Protein AF-A0AAV2SX07-F1 (afdb_monomer)

Structure (mmCIF, N/CA/C/O backbone):
data_AF-A0AAV2SX07-F1
#
_entry.id   AF-A0AAV2SX07-F1
#
loop_
_atom_site.group_PDB
_atom_site.id
_atom_site.type_symbol
_atom_site.label_atom_id
_atom_site.label_alt_id
_atom_site.label_comp_id
_atom_site.label_asym_id
_atom_site.label_entity_id
_atom_site.label_seq_id
_atom_site.pdbx_PDB_ins_code
_atom_site.Cartn_x
_atom_site.Cartn_y
_atom_site.Cartn_z
_atom_site.occupancy
_atom_site.B_iso_or_equiv
_atom_site.auth_seq_id
_atom_site.auth_comp_id
_atom_site.auth_asym_id
_atom_site.auth_atom_id
_atom_site.pdbx_PDB_model_num
ATOM 1 N N . MET A 1 1 ? 13.069 12.978 -30.233 1.00 89.62 1 MET A N 1
ATOM 2 C CA . MET A 1 1 ? 14.375 12.330 -30.500 1.00 89.62 1 MET A CA 1
ATOM 3 C C . MET A 1 1 ? 14.235 10.964 -31.181 1.00 89.62 1 MET A C 1
ATOM 5 O O . MET A 1 1 ? 14.836 10.780 -32.228 1.00 89.62 1 MET A O 1
ATOM 9 N N . SER A 1 2 ? 13.428 10.026 -30.665 1.00 94.50 2 SER A N 1
ATOM 10 C CA . SER A 1 2 ? 13.262 8.672 -31.244 1.00 94.50 2 SER A CA 1
ATOM 11 C C . SER A 1 2 ? 12.881 8.652 -32.735 1.00 94.50 2 SER A C 1
ATOM 13 O O . SER A 1 2 ? 13.525 7.969 -33.521 1.00 94.50 2 SER A O 1
ATOM 15 N N . CYS A 1 3 ? 11.896 9.446 -33.164 1.00 94.44 3 CYS A N 1
ATOM 16 C CA . CYS A 1 3 ? 11.521 9.517 -34.584 1.00 94.44 3 CYS A CA 1
ATOM 17 C C . CYS A 1 3 ? 12.623 10.132 -35.457 1.00 94.44 3 CYS A C 1
ATOM 19 O O . CYS A 1 3 ? 12.807 9.711 -36.593 1.00 94.44 3 CYS A O 1
ATOM 21 N N . ALA A 1 4 ? 13.379 11.097 -34.922 1.00 95.50 4 ALA A N 1
ATOM 22 C CA . ALA A 1 4 ? 14.496 11.705 -35.640 1.00 95.50 4 ALA A CA 1
ATOM 23 C C . ALA A 1 4 ? 15.615 10.683 -35.886 1.00 95.50 4 ALA A C 1
ATOM 25 O O . ALA A 1 4 ? 16.149 10.634 -36.984 1.00 95.50 4 ALA A O 1
ATOM 26 N N . MET A 1 5 ? 15.898 9.807 -34.913 1.00 94.25 5 MET A N 1
ATOM 27 C CA . MET A 1 5 ? 16.827 8.682 -35.088 1.00 94.25 5 MET A CA 1
ATOM 28 C C . MET A 1 5 ? 16.402 7.745 -36.224 1.00 94.25 5 MET A C 1
ATOM 30 O O . MET A 1 5 ? 17.249 7.270 -36.971 1.00 94.25 5 MET A O 1
ATOM 34 N N . LEU A 1 6 ? 15.100 7.467 -36.353 1.00 95.25 6 LEU A N 1
ATOM 35 C CA . LEU A 1 6 ? 14.577 6.619 -37.427 1.00 95.25 6 LEU A CA 1
ATOM 36 C C . LEU A 1 6 ? 14.653 7.324 -38.785 1.00 95.25 6 LEU A C 1
ATOM 38 O O . LEU A 1 6 ? 15.128 6.733 -39.748 1.00 95.25 6 LEU A O 1
ATOM 42 N N . ALA A 1 7 ? 14.237 8.590 -38.850 1.00 93.00 7 ALA A N 1
ATOM 43 C CA . ALA A 1 7 ? 14.227 9.379 -40.080 1.00 93.00 7 ALA A CA 1
ATOM 44 C C . ALA A 1 7 ? 15.636 9.730 -40.587 1.00 93.00 7 ALA A C 1
ATOM 46 O O . ALA A 1 7 ? 15.849 9.860 -41.788 1.00 93.00 7 ALA A O 1
ATOM 47 N N . ALA A 1 8 ? 16.607 9.876 -39.683 1.00 94.75 8 ALA A N 1
ATOM 48 C CA . ALA A 1 8 ? 17.987 10.208 -40.021 1.00 94.75 8 ALA A CA 1
ATOM 49 C C . ALA A 1 8 ? 18.861 8.977 -40.322 1.00 94.75 8 ALA A C 1
ATOM 51 O O . ALA A 1 8 ? 20.061 9.140 -40.527 1.00 94.75 8 ALA A O 1
ATOM 52 N N . ARG A 1 9 ? 18.304 7.756 -40.376 1.00 94.12 9 ARG A N 1
ATOM 53 C CA . ARG A 1 9 ? 19.074 6.548 -40.738 1.00 94.12 9 ARG A CA 1
ATOM 54 C C . ARG A 1 9 ? 19.745 6.659 -42.104 1.00 94.12 9 ARG A C 1
ATOM 56 O O . ARG A 1 9 ? 20.878 6.218 -42.257 1.00 94.12 9 ARG A O 1
ATOM 63 N N . ASP A 1 10 ? 19.069 7.299 -43.051 1.00 92.81 10 ASP A N 1
ATOM 64 C CA . ASP A 1 10 ? 19.538 7.440 -44.432 1.00 92.81 10 ASP A CA 1
ATOM 65 C C . ASP A 1 10 ? 20.299 8.760 -44.663 1.00 92.81 10 ASP A C 1
ATOM 67 O O . ASP A 1 10 ? 20.586 9.155 -45.798 1.00 92.81 10 ASP A O 1
ATOM 71 N N . LEU A 1 11 ? 20.620 9.491 -43.588 1.00 94.56 11 LEU A N 1
ATOM 72 C CA . LEU A 1 11 ? 21.364 10.738 -43.690 1.00 94.56 11 LEU A CA 1
ATOM 73 C C . LEU A 1 11 ? 22.840 10.429 -43.991 1.00 94.56 11 LEU A C 1
ATOM 75 O O . LEU A 1 11 ? 23.577 9.921 -43.151 1.00 94.56 11 LEU A O 1
ATOM 79 N N . GLY A 1 12 ? 23.275 10.751 -45.210 1.00 92.00 12 GLY A N 1
ATOM 80 C CA . GLY A 1 12 ? 24.675 10.614 -45.616 1.00 92.00 12 GLY A CA 1
ATOM 81 C C . GLY A 1 12 ? 25.643 11.509 -44.821 1.00 92.00 12 GLY A C 1
ATOM 82 O O . GLY A 1 12 ? 25.221 12.484 -44.188 1.00 92.00 12 GLY A O 1
ATOM 83 N N . PRO A 1 13 ? 26.955 11.215 -44.881 1.00 92.94 13 PRO A N 1
ATOM 84 C CA . PRO A 1 13 ? 27.977 11.945 -44.137 1.00 92.94 13 PRO A CA 1
ATOM 85 C C . PRO A 1 13 ? 27.974 13.442 -44.479 1.00 92.94 13 PRO A C 1
ATOM 87 O O . PRO A 1 13 ? 27.771 13.835 -45.628 1.00 92.94 13 PRO A O 1
ATOM 90 N N . GLY A 1 14 ? 28.193 14.282 -43.466 1.00 94.12 14 GLY A N 1
ATOM 91 C CA . GLY A 1 14 ? 28.229 15.744 -43.604 1.00 94.12 14 GLY A CA 1
ATOM 92 C C . GLY A 1 14 ? 26.862 16.442 -43.608 1.00 94.12 14 GLY A C 1
ATOM 93 O O . GLY A 1 14 ? 26.810 17.669 -43.686 1.00 94.12 14 GLY A O 1
ATOM 94 N N . LYS A 1 15 ? 25.751 15.702 -43.503 1.00 95.25 15 LYS A N 1
ATOM 95 C CA . LYS A 1 15 ? 24.406 16.276 -43.343 1.00 95.25 15 LYS A CA 1
ATOM 96 C C . LYS A 1 15 ? 24.051 16.465 -41.864 1.00 95.25 15 LYS A C 1
ATOM 98 O O . LYS A 1 15 ? 24.491 15.700 -41.011 1.00 95.25 15 LYS A O 1
ATOM 103 N N . HIS A 1 16 ? 23.210 17.458 -41.573 1.00 94.25 16 HIS A N 1
ATOM 104 C CA . HIS A 1 16 ? 22.785 17.801 -40.212 1.00 94.25 16 HIS A CA 1
ATOM 105 C C . HIS A 1 16 ? 21.279 17.580 -40.028 1.00 94.25 16 HIS A C 1
ATOM 107 O O . HIS A 1 16 ? 20.478 18.004 -40.860 1.00 94.25 16 HIS A O 1
ATOM 113 N N . CYS A 1 17 ? 20.897 16.942 -38.921 1.00 95.31 17 CYS A N 1
ATOM 114 C CA . CYS A 1 17 ? 19.511 16.799 -38.480 1.00 95.31 17 CYS A CA 1
ATOM 115 C C . CYS A 1 17 ? 19.292 17.693 -37.253 1.00 95.31 17 CYS A C 1
ATOM 117 O O . CYS A 1 17 ? 20.034 17.591 -36.277 1.00 95.31 17 CYS A O 1
ATOM 119 N N . VAL A 1 18 ? 18.285 18.567 -37.301 1.00 96.12 18 VAL A N 1
ATOM 120 C CA . VAL A 1 18 ? 17.917 19.442 -36.180 1.00 96.12 18 VAL A CA 1
ATOM 121 C C . VAL A 1 18 ? 16.653 18.898 -35.523 1.00 96.12 18 VAL A C 1
ATOM 123 O O . VAL A 1 18 ? 15.683 18.571 -36.206 1.00 96.12 18 VAL A O 1
ATOM 126 N N . VAL A 1 19 ? 16.658 18.809 -34.193 1.00 97.31 19 VAL A N 1
ATOM 127 C CA . VAL A 1 19 ? 15.536 18.303 -33.394 1.00 97.31 19 VAL A CA 1
ATOM 128 C C . VAL A 1 19 ? 15.118 19.369 -32.392 1.00 97.31 19 VAL A C 1
ATOM 130 O O . VAL A 1 19 ? 15.958 19.936 -31.699 1.00 97.31 19 VAL A O 1
ATOM 133 N N . ILE A 1 20 ? 13.814 19.619 -32.296 1.00 97.31 20 ILE A N 1
ATOM 134 C CA . ILE A 1 20 ? 13.244 20.545 -31.314 1.00 97.31 20 ILE A CA 1
ATOM 135 C C . ILE A 1 20 ? 12.923 19.774 -30.030 1.00 97.31 20 ILE A C 1
ATOM 137 O O . ILE A 1 20 ? 12.278 18.724 -30.079 1.00 97.31 20 ILE A O 1
ATOM 141 N N . LEU A 1 21 ? 13.361 20.311 -28.890 1.00 96.88 21 LEU A N 1
ATOM 142 C CA . LEU A 1 21 ? 13.005 19.843 -27.549 1.00 96.88 21 LEU A CA 1
ATOM 143 C C . LEU A 1 21 ? 12.029 20.864 -26.937 1.00 96.88 21 LEU A C 1
ATOM 145 O O . LEU A 1 21 ? 12.468 21.959 -26.588 1.00 96.88 21 LEU A O 1
ATOM 149 N N . PRO A 1 22 ? 10.716 20.564 -26.891 1.00 96.25 22 PRO A N 1
ATOM 150 C CA . PRO A 1 22 ? 9.688 21.580 -26.646 1.00 96.25 22 PRO A CA 1
ATOM 151 C C . PRO A 1 22 ? 9.697 22.181 -25.240 1.00 96.25 22 PRO A C 1
ATOM 153 O O . PRO A 1 22 ? 9.352 23.349 -25.078 1.00 96.25 22 PRO A O 1
ATOM 156 N N . ASP A 1 23 ? 10.048 21.393 -24.224 1.00 97.00 23 ASP A N 1
ATOM 157 C CA . ASP A 1 23 ? 9.991 21.818 -22.831 1.00 97.00 23 ASP A CA 1
ATOM 158 C C . ASP A 1 23 ? 11.088 21.189 -21.955 1.00 97.00 23 ASP A C 1
ATOM 160 O O . ASP A 1 23 ? 11.905 20.378 -22.393 1.00 97.00 23 ASP A O 1
ATOM 164 N N . SER A 1 24 ? 11.136 21.644 -20.701 1.00 95.88 24 SER A N 1
ATOM 165 C CA . SER A 1 24 ? 12.119 21.216 -19.700 1.00 95.88 24 SER A CA 1
ATOM 166 C C . SER A 1 24 ? 11.600 20.075 -18.820 1.00 95.88 24 SER A C 1
ATOM 168 O O . SER A 1 24 ? 10.397 19.859 -18.691 1.00 95.88 24 SER A O 1
ATOM 170 N N . VAL A 1 25 ? 12.510 19.425 -18.090 1.00 96.31 25 VAL A N 1
ATOM 171 C CA . VAL A 1 25 ? 12.197 18.306 -17.181 1.00 96.31 25 VAL A CA 1
ATOM 172 C C . VAL A 1 25 ? 11.266 18.658 -16.010 1.00 96.31 25 VAL A C 1
ATOM 174 O O . VAL A 1 25 ? 10.688 17.758 -15.404 1.00 96.31 25 VAL A O 1
ATOM 177 N N . ARG A 1 26 ? 11.076 19.948 -15.691 1.00 96.12 26 ARG A N 1
ATOM 178 C CA . ARG A 1 26 ? 10.305 20.420 -14.522 1.00 96.12 26 ARG A CA 1
ATOM 179 C C . ARG A 1 26 ? 8.900 19.811 -14.436 1.00 96.12 26 ARG A C 1
ATOM 181 O O . ARG A 1 26 ? 8.457 19.468 -13.345 1.00 96.12 26 ARG A O 1
ATOM 188 N N . ASN A 1 27 ? 8.225 19.641 -15.572 1.00 95.06 27 ASN A N 1
ATOM 189 C CA . ASN A 1 27 ? 6.857 19.111 -15.639 1.00 95.06 27 ASN A CA 1
ATOM 190 C C . ASN A 1 27 ? 6.767 17.596 -15.368 1.00 95.06 27 ASN A C 1
ATOM 192 O O . ASN A 1 27 ? 5.668 17.050 -15.248 1.00 95.06 27 ASN A O 1
ATOM 196 N N . TYR A 1 28 ? 7.910 16.911 -15.288 1.00 96.12 28 TYR A N 1
ATOM 197 C CA . TYR A 1 28 ? 8.002 15.451 -15.292 1.00 96.12 28 TYR A CA 1
ATOM 198 C C . TYR A 1 28 ? 8.801 14.882 -14.119 1.00 96.12 28 TYR A C 1
ATOM 200 O O . TYR A 1 28 ? 9.063 13.680 -14.098 1.00 96.12 28 TYR A O 1
ATOM 208 N N . MET A 1 29 ? 9.135 15.714 -13.127 1.00 90.25 29 MET A N 1
ATOM 209 C CA . MET A 1 29 ? 9.878 15.313 -11.925 1.00 90.25 29 MET A CA 1
ATOM 210 C C . MET A 1 29 ? 9.261 14.104 -11.206 1.00 90.25 29 MET A C 1
ATOM 212 O O . MET A 1 29 ? 9.983 13.281 -10.661 1.00 90.25 29 MET A O 1
ATOM 216 N N . THR A 1 30 ? 7.932 13.978 -11.231 1.00 88.94 30 THR A N 1
ATOM 217 C CA . THR A 1 30 ? 7.176 12.875 -10.609 1.00 88.94 30 THR A CA 1
ATOM 218 C C . THR A 1 30 ? 6.671 11.834 -11.615 1.00 88.94 30 THR A C 1
ATOM 220 O O . THR A 1 30 ? 5.850 10.989 -11.268 1.00 88.94 30 THR A O 1
ATOM 223 N N . LYS A 1 31 ? 7.107 11.918 -12.879 1.00 92.56 31 LYS A N 1
ATOM 224 C CA . LYS A 1 31 ? 6.712 11.015 -13.971 1.00 92.56 31 LYS A CA 1
ATOM 225 C C . LYS A 1 31 ? 7.936 10.264 -14.480 1.00 92.56 31 LYS A C 1
ATOM 227 O O . LYS A 1 31 ? 8.597 9.607 -13.695 1.00 92.56 31 LYS A O 1
ATOM 232 N N . PHE A 1 32 ? 8.281 10.389 -15.761 1.00 92.00 32 PHE A N 1
ATOM 233 C CA . PHE A 1 32 ? 9.342 9.593 -16.378 1.00 92.00 32 PHE A CA 1
ATOM 234 C C . PHE A 1 32 ? 10.739 9.810 -15.776 1.00 92.00 32 PHE A C 1
ATOM 236 O O . PHE A 1 32 ? 11.621 8.998 -16.018 1.00 92.00 32 PHE A O 1
ATOM 243 N N . LEU A 1 33 ? 10.961 10.898 -15.025 1.00 92.00 33 LEU A N 1
ATOM 244 C CA . LEU A 1 33 ? 12.217 11.101 -14.301 1.00 92.00 33 LEU A CA 1
ATOM 245 C C . LEU A 1 33 ? 12.325 10.205 -13.055 1.00 92.00 33 LEU A C 1
ATOM 247 O O . LEU A 1 33 ? 13.420 9.971 -12.559 1.00 92.00 33 LEU A O 1
ATOM 251 N N . SER A 1 34 ? 11.196 9.719 -12.537 1.00 86.56 34 SER A N 1
ATOM 252 C CA . SER A 1 34 ? 11.155 8.730 -11.470 1.00 86.56 34 SER A CA 1
ATOM 253 C C . SER A 1 34 ? 11.232 7.333 -12.074 1.00 86.56 34 SER A C 1
ATOM 255 O O . SER A 1 34 ? 10.289 6.886 -12.734 1.00 86.56 34 SER A O 1
ATOM 257 N N . ASP A 1 35 ? 12.313 6.611 -11.779 1.00 84.44 35 ASP A N 1
ATOM 258 C CA . ASP A 1 35 ? 12.461 5.195 -12.141 1.00 84.44 35 ASP A CA 1
ATOM 259 C C . ASP A 1 35 ? 11.267 4.376 -11.647 1.00 84.44 35 ASP A C 1
ATOM 261 O O . ASP A 1 35 ? 10.756 3.496 -12.334 1.00 84.44 35 ASP A O 1
ATOM 265 N N . GLN A 1 36 ? 10.748 4.738 -10.476 1.00 77.12 36 GLN A N 1
ATOM 266 C CA . GLN A 1 36 ? 9.609 4.083 -9.861 1.00 77.12 36 GLN A CA 1
ATOM 267 C C . GLN A 1 36 ? 8.315 4.251 -10.669 1.00 77.12 36 GLN A C 1
ATOM 269 O O . GLN A 1 36 ? 7.568 3.288 -10.837 1.00 77.12 36 GLN A O 1
ATOM 274 N N . TRP A 1 37 ? 8.063 5.443 -11.214 1.00 87.19 37 TRP A N 1
ATOM 275 C CA . TRP A 1 37 ? 6.938 5.682 -12.124 1.00 87.19 37 TRP A CA 1
ATOM 276 C C . TRP A 1 37 ? 7.151 4.995 -13.480 1.00 87.19 37 TRP A C 1
ATOM 278 O O . TRP A 1 37 ? 6.203 4.479 -14.068 1.00 87.19 37 TRP A O 1
ATOM 288 N N . MET A 1 38 ? 8.391 4.963 -13.977 1.00 86.8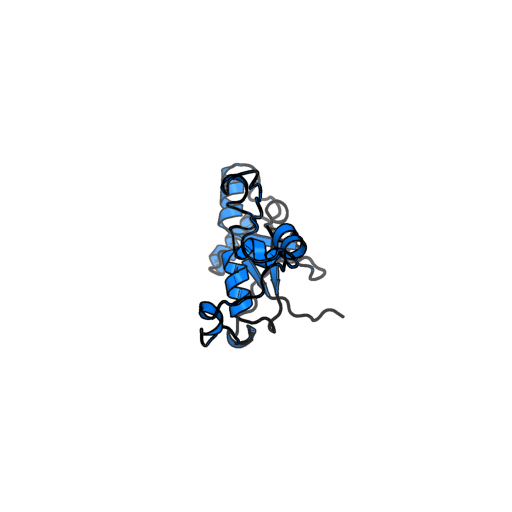8 38 MET A N 1
ATOM 289 C CA . MET A 1 38 ? 8.742 4.256 -15.213 1.00 86.88 38 MET A CA 1
ATOM 290 C C . MET A 1 38 ? 8.523 2.743 -15.085 1.00 86.88 38 MET A C 1
ATOM 292 O O . MET A 1 38 ? 8.046 2.125 -16.036 1.00 86.88 38 MET A O 1
ATOM 296 N N . MET A 1 39 ? 8.805 2.166 -13.912 1.00 78.44 39 MET A N 1
ATOM 297 C CA . MET A 1 39 ? 8.503 0.769 -13.583 1.00 78.44 39 MET A CA 1
ATOM 298 C C . MET A 1 39 ? 6.994 0.511 -13.499 1.00 78.44 39 MET A C 1
ATOM 300 O O . MET A 1 39 ? 6.526 -0.462 -14.072 1.00 78.44 39 MET A O 1
ATOM 304 N N . ASP A 1 40 ? 6.208 1.399 -12.876 1.00 78.75 40 ASP A N 1
ATOM 305 C CA . ASP A 1 40 ? 4.733 1.267 -12.841 1.00 78.75 40 ASP A CA 1
ATOM 306 C C . ASP A 1 40 ? 4.071 1.271 -14.215 1.00 78.75 40 ASP A C 1
ATOM 308 O O . ASP A 1 40 ? 2.938 0.815 -14.372 1.00 78.75 40 ASP A O 1
ATOM 312 N N . LYS A 1 41 ? 4.732 1.892 -15.191 1.00 84.00 41 LYS A N 1
ATOM 313 C CA . LYS A 1 41 ? 4.273 1.967 -16.577 1.00 84.00 41 LYS A CA 1
ATOM 314 C C . LYS A 1 41 ? 4.937 0.934 -17.478 1.00 84.00 41 LYS A C 1
ATOM 316 O O . LYS A 1 41 ? 4.763 1.023 -18.690 1.00 84.00 41 LYS A O 1
ATOM 321 N N . ASP A 1 42 ? 5.689 -0.002 -16.900 1.00 81.62 42 ASP A N 1
ATOM 322 C CA . ASP A 1 42 ? 6.414 -1.060 -17.605 1.00 81.62 42 ASP A CA 1
ATOM 323 C C . ASP A 1 42 ? 7.373 -0.526 -18.692 1.00 81.62 42 ASP A C 1
ATOM 325 O O . ASP A 1 42 ? 7.721 -1.227 -19.642 1.00 81.62 42 ASP A O 1
ATOM 329 N N . PHE A 1 43 ? 7.818 0.733 -18.574 1.00 84.94 43 PHE A N 1
ATOM 330 C CA . PHE A 1 43 ? 8.753 1.348 -19.521 1.00 84.94 43 PHE A CA 1
ATOM 331 C C . PHE A 1 43 ? 10.195 0.916 -19.279 1.00 84.94 43 PHE A C 1
ATOM 333 O O . PHE A 1 43 ? 10.999 0.910 -20.211 1.00 84.94 43 PHE A O 1
ATOM 340 N N . ILE A 1 44 ? 10.520 0.561 -18.037 1.00 82.06 44 ILE A N 1
ATOM 341 C CA . ILE A 1 44 ? 11.794 -0.047 -17.674 1.00 82.06 44 ILE A CA 1
ATOM 342 C C . ILE A 1 44 ? 11.525 -1.316 -16.874 1.00 82.06 44 ILE A C 1
ATOM 344 O O . ILE A 1 44 ? 10.750 -1.327 -15.921 1.00 82.06 44 ILE A O 1
ATOM 348 N N . THR A 1 45 ? 12.189 -2.395 -17.260 1.00 70.69 45 THR A N 1
ATOM 349 C CA . THR A 1 45 ? 12.375 -3.566 -16.404 1.00 70.69 45 THR A CA 1
ATOM 350 C C . THR A 1 45 ? 13.595 -3.341 -15.529 1.00 70.69 45 THR A C 1
ATOM 352 O O . THR A 1 45 ? 14.592 -2.805 -16.004 1.00 70.69 45 THR A O 1
ATOM 355 N N . GLU A 1 46 ? 13.544 -3.788 -14.277 1.00 62.66 46 GLU A N 1
ATOM 356 C CA . GLU A 1 46 ? 14.647 -3.646 -13.324 1.00 62.66 46 GLU A CA 1
ATOM 357 C C . GLU A 1 46 ? 15.995 -4.113 -13.886 1.00 62.66 46 GLU A C 1
ATOM 359 O O . GLU A 1 46 ? 16.310 -5.311 -13.892 1.00 62.66 46 GLU A O 1
ATOM 364 N N . SER A 1 47 ? 16.835 -3.148 -14.243 1.00 57.75 47 SER A N 1
ATOM 365 C CA . SER A 1 47 ? 18.285 -3.300 -14.316 1.00 57.75 47 SER A CA 1
ATOM 366 C C . SER A 1 47 ? 18.939 -3.003 -12.961 1.00 57.75 47 SER A C 1
ATOM 368 O O . SER A 1 47 ? 20.071 -2.533 -12.920 1.00 57.75 47 SER A O 1
ATOM 370 N N . ASP A 1 48 ? 18.217 -3.200 -11.853 1.00 52.88 48 ASP A N 1
ATOM 371 C CA . ASP A 1 48 ? 18.689 -2.803 -10.531 1.00 52.88 48 ASP A CA 1
ATOM 372 C C . ASP A 1 48 ? 19.333 -3.987 -9.803 1.00 52.88 48 ASP A C 1
ATOM 374 O O . ASP A 1 48 ? 18.703 -4.758 -9.071 1.00 52.88 48 ASP A O 1
ATOM 378 N N . ASP A 1 49 ? 20.625 -4.143 -10.079 1.00 53.75 49 ASP A N 1
ATOM 379 C CA . ASP A 1 49 ? 21.531 -5.058 -9.395 1.00 53.75 49 ASP A CA 1
ATOM 380 C C . ASP A 1 49 ? 21.553 -4.808 -7.877 1.00 53.75 49 ASP A C 1
ATOM 382 O O . ASP A 1 49 ? 21.808 -5.731 -7.114 1.00 53.75 49 ASP A O 1
ATOM 386 N N . SER A 1 50 ? 21.246 -3.601 -7.386 1.00 60.34 50 SER A N 1
ATOM 387 C CA . SER A 1 50 ? 21.424 -3.267 -5.965 1.00 60.34 50 SER A CA 1
ATOM 388 C C . SER A 1 50 ? 20.502 -4.063 -5.026 1.00 60.34 50 SER A C 1
ATOM 390 O O . SER A 1 50 ? 20.979 -4.638 -4.047 1.00 60.34 50 SER A O 1
ATOM 392 N N . ILE A 1 51 ? 19.208 -4.187 -5.352 1.00 58.62 51 ILE A N 1
ATOM 393 C CA . ILE A 1 51 ? 18.244 -4.995 -4.582 1.00 58.62 51 ILE A CA 1
ATOM 394 C C . ILE A 1 51 ? 18.327 -6.473 -4.987 1.00 58.62 51 ILE A C 1
ATOM 396 O O . ILE A 1 51 ? 18.245 -7.341 -4.120 1.00 58.62 51 ILE A O 1
ATOM 400 N N . LYS A 1 52 ? 18.553 -6.791 -6.274 1.00 57.03 52 LYS A N 1
ATOM 401 C CA . LYS A 1 52 ? 18.727 -8.183 -6.745 1.00 57.03 52 LYS A CA 1
ATOM 402 C C . LYS A 1 52 ? 19.958 -8.877 -6.148 1.00 57.03 52 LYS A C 1
ATOM 404 O O . LYS A 1 52 ? 19.942 -10.104 -6.024 1.00 57.03 52 LYS A O 1
ATOM 409 N N . ASN A 1 53 ? 20.989 -8.117 -5.769 1.00 64.94 53 ASN A N 1
ATOM 410 C CA . ASN A 1 53 ? 22.199 -8.625 -5.118 1.00 64.94 53 ASN A CA 1
ATOM 411 C C . ASN A 1 53 ? 22.051 -8.806 -3.601 1.00 64.94 53 ASN A C 1
ATOM 413 O O . ASN A 1 53 ? 22.934 -9.390 -2.971 1.00 64.94 53 ASN A O 1
ATOM 417 N N . LEU A 1 54 ? 20.949 -8.357 -2.991 1.00 81.88 54 LEU A N 1
ATOM 418 C CA . LEU A 1 54 ? 20.674 -8.678 -1.594 1.00 81.88 54 LEU A CA 1
ATOM 419 C C . LEU A 1 54 ? 20.324 -10.160 -1.481 1.00 81.88 54 LEU A C 1
ATOM 421 O O . LEU A 1 54 ? 19.443 -10.658 -2.188 1.00 81.88 54 LEU A O 1
ATOM 425 N N . TRP A 1 55 ? 20.993 -10.848 -0.556 1.00 87.25 55 TRP A N 1
ATOM 426 C CA . TRP A 1 55 ? 20.867 -12.295 -0.361 1.00 87.25 55 TRP A CA 1
ATOM 427 C C . TRP A 1 55 ? 19.420 -12.742 -0.102 1.00 87.25 55 TRP A C 1
ATOM 429 O O . TRP A 1 55 ? 19.025 -13.815 -0.539 1.00 87.25 55 TRP A O 1
ATOM 439 N N . TRP A 1 56 ? 18.618 -11.899 0.554 1.00 88.38 56 TRP A N 1
ATOM 440 C CA . TRP A 1 56 ? 17.230 -12.191 0.914 1.00 88.38 56 TRP A CA 1
ATOM 441 C C . TRP A 1 56 ? 16.215 -11.798 -0.165 1.00 88.38 56 TRP A C 1
ATOM 443 O O . TRP A 1 56 ? 15.053 -12.174 -0.072 1.00 88.38 56 TRP A O 1
ATOM 453 N N . SER A 1 57 ? 16.606 -11.049 -1.201 1.00 86.00 57 SER A N 1
ATOM 454 C CA . SER A 1 57 ? 15.653 -10.467 -2.163 1.00 86.00 57 SER A CA 1
ATOM 455 C C . SER A 1 57 ? 14.823 -11.510 -2.920 1.00 86.00 57 SER A C 1
ATOM 457 O O . SER A 1 57 ? 13.673 -11.244 -3.279 1.00 86.00 57 SER A O 1
ATOM 459 N N . LYS A 1 58 ? 15.400 -12.698 -3.138 1.00 86.94 58 LYS A N 1
ATOM 460 C CA . LYS A 1 58 ? 14.787 -13.831 -3.847 1.00 86.94 58 LYS A CA 1
ATOM 461 C C . LYS A 1 58 ? 14.082 -14.818 -2.917 1.00 86.94 58 LYS A C 1
ATOM 463 O O . LYS A 1 58 ? 13.367 -15.687 -3.411 1.00 86.94 58 LYS A O 1
ATOM 468 N N . GLU A 1 59 ? 14.260 -14.682 -1.605 1.00 91.75 59 GLU A N 1
ATOM 469 C CA . GLU A 1 59 ? 13.580 -15.525 -0.627 1.00 91.75 59 GLU A CA 1
ATOM 470 C C . GLU A 1 59 ? 12.078 -15.236 -0.619 1.00 91.75 59 GLU A C 1
ATOM 472 O O . GLU A 1 59 ? 11.633 -14.108 -0.860 1.00 91.75 59 GLU A O 1
ATOM 477 N N . LYS A 1 60 ? 11.286 -16.272 -0.347 1.00 91.81 60 LYS A N 1
ATOM 478 C CA . LYS A 1 60 ? 9.829 -16.161 -0.218 1.00 91.81 60 LYS A CA 1
ATOM 479 C C . LYS A 1 60 ? 9.442 -15.620 1.156 1.00 91.81 60 LYS A C 1
ATOM 481 O O . LYS A 1 60 ? 10.120 -15.875 2.150 1.00 91.81 60 LYS A O 1
ATOM 486 N N . LEU A 1 61 ? 8.289 -14.957 1.242 1.00 90.06 61 LEU A N 1
ATOM 487 C CA . LEU A 1 61 ? 7.734 -14.468 2.512 1.00 90.06 61 LEU A CA 1
ATOM 488 C C . LEU A 1 61 ? 7.519 -15.559 3.556 1.00 90.06 61 LEU A C 1
ATOM 490 O O . LEU A 1 61 ? 7.603 -15.280 4.750 1.00 90.06 61 LEU A O 1
ATOM 494 N N . SER A 1 62 ? 7.284 -16.79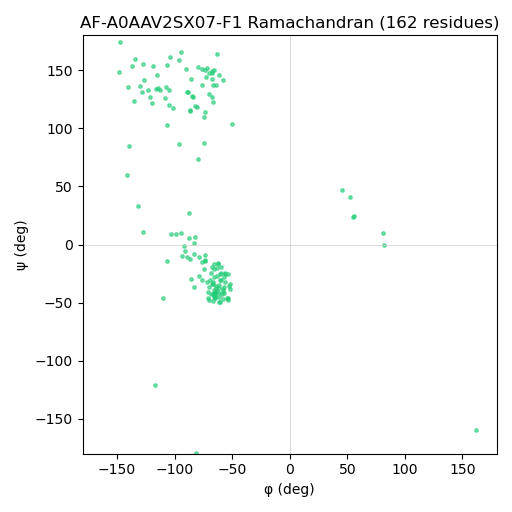9 3.124 1.00 88.25 62 SER A N 1
ATOM 495 C CA . SER A 1 62 ? 7.158 -17.957 4.013 1.00 88.25 62 SER A CA 1
ATOM 496 C C . SER A 1 62 ? 8.344 -18.129 4.972 1.00 88.25 62 SER A C 1
ATOM 498 O O . SER A 1 62 ? 8.169 -18.683 6.054 1.00 88.25 62 SER A O 1
ATOM 500 N N . VAL A 1 63 ? 9.534 -17.628 4.614 1.00 91.19 63 VAL A N 1
ATOM 501 C CA . VAL A 1 63 ? 10.738 -17.681 5.460 1.00 91.19 63 VAL A CA 1
ATOM 502 C C . VAL A 1 63 ? 10.587 -16.847 6.739 1.00 91.19 63 VAL A C 1
ATOM 504 O O . VAL A 1 63 ? 11.171 -17.199 7.759 1.00 91.19 63 VAL A O 1
ATOM 507 N N . LEU A 1 64 ? 9.771 -15.786 6.726 1.00 87.81 64 LEU A N 1
ATOM 508 C CA . LEU A 1 64 ? 9.586 -14.905 7.885 1.00 87.81 64 LEU A CA 1
ATOM 509 C C . LEU A 1 64 ? 8.752 -15.527 9.014 1.00 87.81 64 LEU A C 1
ATOM 511 O O . LEU A 1 64 ? 8.744 -14.972 10.108 1.00 87.81 64 LEU A O 1
ATOM 515 N N . GLN A 1 65 ? 8.043 -16.637 8.756 1.00 86.00 65 GLN A N 1
ATOM 516 C CA . GLN A 1 65 ? 7.202 -17.341 9.740 1.00 86.00 65 GLN A CA 1
ATOM 517 C C . GLN A 1 65 ? 6.323 -16.388 10.570 1.00 86.00 65 GLN A C 1
ATOM 519 O O . GLN A 1 65 ? 6.275 -16.449 11.799 1.00 86.00 65 GLN A O 1
ATOM 524 N N . LEU A 1 66 ? 5.655 -15.457 9.885 1.00 86.62 66 LEU A N 1
ATOM 525 C CA . LEU A 1 66 ? 4.902 -14.394 10.540 1.00 86.62 66 LEU A CA 1
ATOM 526 C C . LEU A 1 66 ? 3.695 -14.965 11.303 1.00 86.62 66 LEU A C 1
ATOM 528 O O . LEU A 1 66 ? 2.985 -15.824 10.769 1.00 86.62 66 LEU A O 1
ATOM 532 N N . PRO A 1 67 ? 3.428 -14.485 12.531 1.00 84.81 67 PRO A N 1
ATOM 533 C CA . PRO A 1 67 ? 2.259 -14.908 13.283 1.00 84.81 67 PRO A CA 1
ATOM 534 C C . PRO A 1 67 ? 0.980 -14.439 12.586 1.00 84.81 67 PRO A C 1
ATOM 536 O O . PRO A 1 67 ? 0.944 -13.387 11.945 1.00 84.81 67 PRO A O 1
ATOM 539 N N . THR A 1 68 ? -0.096 -15.208 12.747 1.00 85.19 68 THR A N 1
ATOM 540 C CA . THR A 1 68 ? -1.415 -14.779 12.274 1.00 85.19 68 THR A CA 1
ATOM 541 C C . THR A 1 68 ? -1.862 -13.565 13.092 1.00 85.19 68 THR A C 1
ATOM 543 O O . THR A 1 68 ? -1.906 -13.658 14.322 1.00 85.19 68 THR A O 1
ATOM 546 N N . PRO A 1 69 ? -2.162 -12.419 12.454 1.00 86.81 69 PRO A N 1
ATOM 547 C CA . PRO A 1 69 ? -2.576 -11.230 13.179 1.00 86.81 69 PRO A CA 1
ATOM 548 C C . PRO A 1 69 ? -3.968 -11.426 13.780 1.00 86.81 69 PRO A C 1
ATOM 550 O O . PRO A 1 69 ? -4.828 -12.078 13.188 1.00 86.81 69 P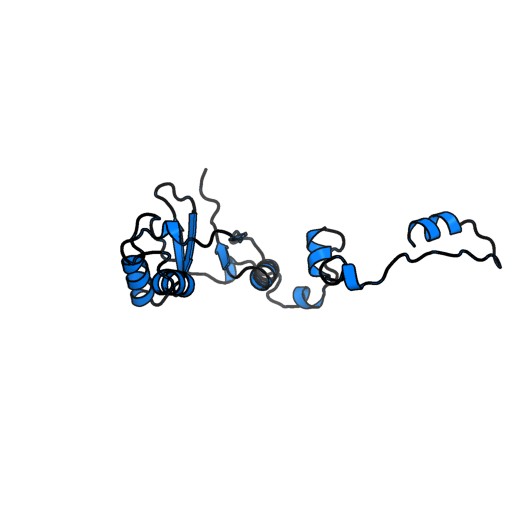RO A O 1
ATOM 553 N N . LEU A 1 70 ? -4.211 -10.805 14.934 1.00 91.38 70 LEU A N 1
ATOM 554 C CA . LEU A 1 70 ? -5.556 -10.711 15.488 1.00 91.38 70 LEU A CA 1
ATOM 555 C C . LEU A 1 70 ? -6.415 -9.804 14.600 1.00 91.38 70 LEU A C 1
ATOM 557 O O . LEU A 1 70 ? -6.041 -8.662 14.335 1.00 91.38 70 LEU A O 1
ATOM 561 N N . THR A 1 71 ? -7.575 -10.298 14.178 1.00 94.00 71 THR A N 1
ATOM 562 C CA . THR A 1 71 ? -8.544 -9.555 13.364 1.00 94.00 71 THR A CA 1
ATOM 563 C C . THR A 1 71 ? -9.762 -9.152 14.186 1.00 94.00 71 THR A C 1
ATOM 565 O O . THR A 1 71 ? -10.114 -9.824 15.155 1.00 94.00 71 THR A O 1
ATOM 568 N N . VAL A 1 72 ? -10.444 -8.081 13.779 1.00 95.88 72 VAL A N 1
ATOM 569 C CA . VAL A 1 72 ? -11.694 -7.630 14.412 1.00 95.88 72 VAL A CA 1
ATOM 570 C C . VAL A 1 72 ? -12.813 -7.443 13.393 1.00 95.88 72 VAL A C 1
ATOM 572 O O . VAL A 1 72 ? -12.558 -7.195 12.216 1.00 95.88 72 VAL A O 1
ATOM 575 N N . LEU A 1 73 ? -14.059 -7.537 13.862 1.00 96.88 73 LEU A N 1
ATOM 576 C CA . LEU A 1 73 ? -15.245 -7.285 13.046 1.00 96.88 73 LEU A CA 1
ATOM 577 C C . LEU A 1 73 ? -15.424 -5.785 12.765 1.00 96.88 73 LEU A C 1
ATOM 579 O O . LEU A 1 73 ? -15.107 -4.964 13.627 1.00 96.88 73 LEU A O 1
ATOM 583 N N . PRO A 1 74 ? -16.013 -5.395 11.621 1.00 96.19 74 PRO A N 1
ATOM 584 C CA . PRO A 1 74 ? -16.248 -3.986 11.278 1.00 96.19 74 PRO A CA 1
ATOM 585 C C . PRO A 1 74 ? -17.197 -3.255 12.241 1.00 96.19 74 PRO A C 1
ATOM 587 O O . PRO A 1 74 ? -17.192 -2.023 12.305 1.00 96.19 74 PRO A O 1
ATOM 590 N N . THR A 1 75 ? -18.006 -4.006 12.991 1.00 95.94 75 THR A N 1
ATOM 591 C CA . THR A 1 75 ? -19.015 -3.497 13.926 1.00 95.94 75 THR A CA 1
ATOM 592 C C . THR A 1 75 ? -18.477 -3.208 15.324 1.00 95.94 75 THR A C 1
ATOM 594 O O . THR A 1 75 ? -19.191 -2.579 16.102 1.00 95.94 75 THR A O 1
ATOM 597 N N . ILE A 1 76 ? -17.259 -3.655 15.660 1.00 96.31 76 ILE A N 1
ATOM 598 C CA . ILE A 1 76 ? -16.659 -3.386 16.973 1.00 96.31 76 ILE A CA 1
ATOM 599 C C . ILE A 1 76 ? -16.484 -1.877 17.170 1.00 96.31 76 ILE A C 1
ATOM 601 O O . ILE A 1 76 ? -16.218 -1.146 16.208 1.00 96.31 76 ILE A O 1
ATOM 605 N N . SER A 1 77 ? -16.626 -1.398 18.405 1.00 96.88 77 SER A N 1
ATOM 606 C CA . SER A 1 77 ? -16.433 0.023 18.688 1.00 96.88 77 SER A CA 1
ATOM 607 C C . SER A 1 77 ? -14.957 0.427 18.604 1.00 96.88 77 SER A C 1
ATOM 609 O O . SER A 1 77 ? -14.046 -0.363 18.872 1.00 96.88 77 SER A O 1
ATOM 611 N N . CYS A 1 78 ? -14.699 1.691 18.271 1.00 95.75 78 CYS A N 1
ATOM 612 C CA . CYS A 1 78 ? -13.351 2.257 18.257 1.00 95.75 78 CYS A CA 1
ATOM 613 C C . CYS A 1 78 ? -12.663 2.140 19.626 1.00 95.75 78 CYS A C 1
ATOM 615 O O . CYS A 1 78 ? -11.468 1.860 19.697 1.00 95.75 78 CYS A O 1
ATOM 617 N N . GLN A 1 79 ? -13.408 2.319 20.721 1.00 95.44 79 GLN A N 1
ATOM 618 C CA . GLN A 1 79 ? -12.886 2.192 22.081 1.00 95.44 79 GLN A CA 1
ATOM 619 C C . GLN A 1 79 ? -12.443 0.758 22.398 1.00 95.44 79 GLN A C 1
ATOM 621 O O . GLN A 1 79 ? -11.362 0.562 22.957 1.00 95.44 79 GLN A O 1
ATOM 626 N N . GLU A 1 80 ? -13.243 -0.240 22.024 1.00 96.19 80 GLU A N 1
ATOM 627 C CA . GLU A 1 80 ? -12.881 -1.651 22.188 1.00 96.19 80 GLU A CA 1
ATOM 628 C C . GLU A 1 80 ? -11.677 -2.022 21.320 1.00 96.19 80 GLU A C 1
ATOM 630 O O . GLU A 1 80 ? -10.757 -2.674 21.810 1.00 96.19 80 GLU A O 1
ATOM 635 N N . ALA A 1 81 ? -11.617 -1.550 20.071 1.00 96.25 81 ALA A N 1
ATOM 636 C CA . ALA A 1 81 ? -10.463 -1.771 19.202 1.00 96.25 81 ALA A CA 1
ATOM 637 C C . ALA A 1 81 ? -9.168 -1.200 19.809 1.00 96.25 81 ALA A C 1
ATOM 639 O O . ALA A 1 81 ? -8.143 -1.880 19.826 1.00 96.25 81 ALA A O 1
ATOM 640 N N . ILE A 1 82 ? -9.218 0.004 20.392 1.00 95.56 82 ILE A N 1
ATOM 641 C CA . ILE A 1 82 ? -8.083 0.603 21.116 1.00 95.56 82 ILE A CA 1
ATOM 642 C C . ILE A 1 82 ? -7.700 -0.238 22.342 1.00 95.56 82 ILE A C 1
ATOM 644 O O . ILE A 1 82 ? -6.513 -0.403 22.634 1.00 95.56 82 ILE A O 1
ATOM 648 N N . ALA A 1 83 ? -8.679 -0.767 23.079 1.00 95.50 83 ALA A N 1
ATOM 649 C CA . ALA A 1 83 ? -8.418 -1.620 24.236 1.00 95.50 83 ALA A CA 1
ATOM 650 C C . ALA A 1 83 ? -7.736 -2.937 23.831 1.00 95.50 83 ALA A C 1
ATOM 652 O O . ALA A 1 83 ? -6.763 -3.337 24.472 1.00 95.50 83 ALA A O 1
ATOM 653 N N . ILE A 1 84 ? -8.190 -3.564 22.740 1.00 95.88 84 ILE A N 1
ATOM 654 C CA . ILE A 1 84 ? -7.572 -4.762 22.158 1.00 95.88 84 ILE A CA 1
ATOM 655 C C . ILE A 1 84 ? -6.132 -4.459 21.734 1.00 95.88 84 ILE A C 1
ATOM 657 O O . ILE A 1 84 ? -5.222 -5.163 22.159 1.00 95.88 84 ILE A O 1
ATOM 661 N N . MET A 1 85 ? -5.905 -3.372 20.989 1.00 95.12 85 MET A N 1
ATOM 662 C CA . MET A 1 85 ? -4.564 -2.943 20.565 1.00 95.12 85 MET A CA 1
ATOM 663 C C . MET A 1 85 ? -3.599 -2.780 21.747 1.00 95.12 85 MET A C 1
ATOM 665 O O . MET A 1 85 ? -2.480 -3.293 21.732 1.00 95.12 85 MET A O 1
ATOM 669 N N . LYS A 1 86 ? -4.046 -2.119 22.824 1.00 94.38 86 LYS A N 1
ATOM 670 C CA . LYS A 1 86 ? -3.243 -1.943 24.045 1.00 94.38 86 LYS A CA 1
ATOM 671 C C . LYS A 1 86 ? -2.954 -3.264 24.755 1.00 94.38 86 LYS A C 1
ATOM 673 O O . LYS A 1 86 ? -1.838 -3.458 25.235 1.00 94.38 86 LYS A O 1
ATOM 678 N N . LYS A 1 87 ? -3.947 -4.153 24.840 1.00 95.25 87 LYS A N 1
ATOM 679 C CA . LYS A 1 87 ? -3.827 -5.455 25.506 1.00 95.25 87 LYS A CA 1
ATOM 680 C C . LYS A 1 87 ? -2.858 -6.376 24.765 1.00 95.25 87 LYS A C 1
ATOM 682 O O . LYS A 1 87 ? -1.955 -6.929 25.384 1.00 95.25 87 LYS A O 1
ATOM 687 N N . GLU A 1 88 ? -3.022 -6.482 23.452 1.00 93.00 88 GLU A N 1
ATOM 688 C CA . GLU A 1 88 ? -2.222 -7.350 22.580 1.00 93.00 88 GLU A CA 1
ATOM 689 C C . GLU A 1 88 ? -0.893 -6.702 22.158 1.00 93.00 88 GLU A C 1
ATOM 691 O O . GLU A 1 88 ? -0.105 -7.302 21.432 1.00 93.00 88 GLU A O 1
ATOM 696 N N . ARG A 1 89 ? -0.620 -5.476 22.632 1.00 92.00 89 ARG A N 1
ATOM 697 C CA . ARG A 1 89 ? 0.579 -4.683 22.317 1.00 92.00 89 ARG A CA 1
ATOM 698 C C . ARG A 1 89 ? 0.812 -4.541 20.809 1.00 92.00 89 ARG A C 1
ATOM 700 O O . ARG A 1 89 ? 1.950 -4.585 20.344 1.00 92.00 89 ARG A O 1
ATOM 707 N N . CYS A 1 90 ? -0.263 -4.332 20.053 1.00 90.19 90 CYS A N 1
ATOM 708 C CA . CYS A 1 90 ? -0.223 -4.080 18.617 1.00 90.19 90 CYS A CA 1
ATOM 709 C C . CYS A 1 90 ? -0.738 -2.670 18.291 1.00 90.19 90 CYS A C 1
ATOM 711 O O . CYS A 1 90 ? -1.625 -2.144 18.956 1.00 90.19 90 CYS A O 1
ATOM 713 N N . GLY A 1 91 ? -0.167 -2.034 17.265 1.00 90.69 91 GLY A N 1
ATOM 714 C CA . GLY A 1 91 ? -0.592 -0.701 16.805 1.00 90.69 91 GLY A CA 1
ATOM 715 C C . GLY A 1 91 ? -1.670 -0.727 15.719 1.00 90.69 91 GLY A C 1
ATOM 716 O O . GLY A 1 91 ? -2.156 0.325 15.304 1.00 90.69 91 GLY A O 1
ATOM 717 N N . GLN A 1 92 ? -2.024 -1.919 15.236 1.00 92.31 92 GLN A N 1
ATOM 718 C CA . GLN A 1 92 ? -2.894 -2.112 14.083 1.00 92.31 92 GLN A CA 1
ATOM 719 C C . GLN A 1 92 ? -3.713 -3.394 14.209 1.00 92.31 92 GLN A C 1
ATOM 721 O O . GLN A 1 92 ? -3.242 -4.386 14.767 1.00 92.31 92 GLN A O 1
ATOM 726 N N . LEU A 1 93 ? -4.916 -3.375 13.641 1.00 94.25 93 LEU A N 1
ATOM 727 C CA . LEU A 1 93 ? -5.813 -4.520 13.551 1.00 94.25 93 LEU A CA 1
ATOM 728 C C . LEU A 1 93 ? -6.400 -4.591 12.135 1.00 94.25 93 LEU A C 1
ATOM 730 O O . LEU A 1 93 ? -7.016 -3.622 11.679 1.00 94.25 93 LEU A O 1
ATOM 734 N N . PRO A 1 94 ? -6.236 -5.711 11.415 1.00 94.12 94 PRO A N 1
ATOM 735 C CA . PRO A 1 94 ? -7.016 -5.971 10.217 1.00 94.12 94 PRO A CA 1
ATOM 736 C C . PRO A 1 94 ? -8.499 -6.108 10.564 1.00 94.12 94 PRO A C 1
ATOM 738 O O . PRO A 1 94 ? -8.869 -6.758 11.547 1.00 94.12 94 PRO A O 1
ATOM 741 N N . VAL A 1 95 ? -9.344 -5.507 9.734 1.00 94.81 95 VAL A N 1
ATOM 742 C CA . VAL A 1 95 ? -10.797 -5.572 9.862 1.00 94.81 95 VAL A CA 1
ATOM 743 C C . VAL A 1 95 ? -11.335 -6.520 8.803 1.00 94.81 95 VAL A C 1
ATOM 745 O O . VAL A 1 95 ? -11.140 -6.305 7.604 1.00 94.81 95 VAL A O 1
ATOM 748 N N . VAL A 1 96 ? -11.996 -7.575 9.264 1.00 94.12 96 VAL A N 1
ATOM 749 C CA . VAL A 1 96 ? -12.527 -8.663 8.439 1.00 94.12 96 VAL A CA 1
ATOM 750 C C . VAL A 1 96 ? -13.985 -8.867 8.827 1.00 94.12 96 VAL A C 1
ATOM 752 O O . VAL A 1 96 ? -14.318 -8.810 10.009 1.00 94.12 96 VAL A O 1
ATOM 755 N N . ASP A 1 97 ? -14.868 -9.035 7.850 1.00 93.38 97 ASP A N 1
ATOM 756 C CA . ASP A 1 97 ? -16.277 -9.322 8.123 1.00 93.38 97 ASP A CA 1
ATOM 757 C C . ASP A 1 97 ? -16.533 -10.808 8.434 1.00 93.38 97 ASP A C 1
ATOM 759 O O . ASP A 1 97 ? -15.621 -11.635 8.475 1.00 93.38 97 ASP A O 1
ATOM 763 N N . ASN A 1 98 ? -17.800 -11.149 8.678 1.00 92.56 98 ASN A N 1
ATOM 764 C CA . ASN A 1 98 ? -18.214 -12.518 8.995 1.00 92.56 98 ASN A CA 1
ATOM 765 C C . ASN A 1 98 ? -18.015 -13.500 7.824 1.00 92.56 98 ASN A C 1
ATOM 767 O O . ASN A 1 98 ? -18.032 -14.707 8.046 1.00 92.56 98 ASN A O 1
ATOM 771 N N . GLU A 1 99 ? -17.843 -12.999 6.599 1.00 90.50 99 GLU A N 1
ATOM 772 C CA . GLU A 1 99 ? -17.623 -13.796 5.386 1.00 90.50 99 GLU A CA 1
ATOM 773 C C . GLU A 1 99 ? -16.124 -14.016 5.117 1.00 90.50 99 GLU A C 1
ATOM 775 O O . GLU A 1 99 ? -15.750 -14.694 4.160 1.00 90.50 99 GLU A O 1
ATOM 780 N N . GLY A 1 100 ? -15.244 -13.469 5.965 1.00 86.25 100 GLY A N 1
ATOM 781 C CA . GLY A 1 100 ? -13.795 -13.557 5.794 1.00 86.25 100 GLY A CA 1
ATOM 782 C C . GLY A 1 100 ? -13.234 -12.534 4.803 1.00 86.25 100 GLY A C 1
ATOM 783 O O . GLY A 1 100 ? -12.057 -12.608 4.441 1.00 86.25 100 GLY A O 1
ATOM 784 N N . ILE A 1 101 ? -14.037 -11.561 4.362 1.00 89.56 101 ILE A N 1
ATOM 785 C CA . ILE A 1 101 ? -13.599 -10.529 3.426 1.00 89.56 101 ILE A CA 1
ATOM 786 C C . ILE A 1 101 ? -12.912 -9.405 4.206 1.00 89.56 101 ILE A C 1
ATOM 788 O O . ILE A 1 101 ? -13.440 -8.829 5.159 1.00 89.56 101 ILE A O 1
ATOM 792 N N . ILE A 1 102 ? -11.690 -9.079 3.783 1.00 91.50 102 ILE A N 1
ATOM 793 C CA . ILE A 1 102 ? -10.896 -7.995 4.368 1.00 91.50 102 ILE A CA 1
ATOM 7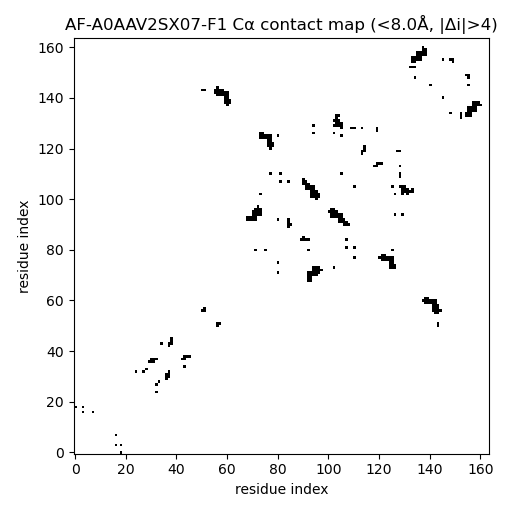94 C C . ILE A 1 102 ? -11.475 -6.651 3.926 1.00 91.50 102 ILE A C 1
ATOM 796 O O . ILE A 1 102 ? -11.383 -6.295 2.748 1.00 91.50 102 ILE A O 1
ATOM 800 N N . GLN A 1 103 ? -12.005 -5.905 4.891 1.00 92.38 103 GLN A N 1
ATOM 801 C CA . GLN A 1 103 ? -12.579 -4.569 4.715 1.00 92.38 103 GLN A CA 1
ATOM 802 C C . GLN A 1 103 ? -11.507 -3.473 4.785 1.00 92.38 103 GLN A C 1
ATOM 804 O O . GLN A 1 103 ? -11.629 -2.423 4.157 1.00 92.38 103 GLN A O 1
ATOM 809 N N . GLY A 1 104 ? -10.432 -3.713 5.538 1.00 92.38 104 GLY A N 1
ATOM 810 C CA . GLY A 1 104 ? -9.315 -2.785 5.638 1.00 92.38 104 GLY A CA 1
ATOM 811 C C . GLY A 1 104 ? -8.439 -3.044 6.854 1.00 92.38 104 GLY A C 1
ATOM 812 O O . GLY A 1 104 ? -8.452 -4.129 7.433 1.00 92.38 104 GLY A O 1
ATOM 813 N N . VAL A 1 105 ? -7.685 -2.027 7.256 1.00 93.38 105 VAL A N 1
ATOM 814 C CA . VAL A 1 105 ? -6.880 -2.023 8.481 1.00 93.38 105 VAL A CA 1
ATOM 815 C C . VAL A 1 105 ? -7.253 -0.791 9.286 1.00 93.38 105 VAL A C 1
ATOM 817 O O . VAL A 1 105 ? -7.487 0.285 8.737 1.00 93.38 105 VAL A O 1
ATOM 820 N N . VAL A 1 106 ? -7.307 -0.948 10.601 1.00 94.75 106 VAL A N 1
ATOM 821 C CA . VAL A 1 106 ? -7.455 0.160 11.532 1.00 94.75 106 VAL A CA 1
ATOM 822 C C . VAL A 1 106 ? -6.189 0.277 12.373 1.00 94.75 106 VAL A C 1
ATOM 824 O O . VAL A 1 106 ? -5.655 -0.727 12.843 1.00 94.75 106 VAL A O 1
ATOM 827 N N . THR A 1 107 ? -5.688 1.498 12.548 1.00 94.12 107 THR A N 1
ATOM 828 C CA . THR A 1 107 ? -4.487 1.776 13.344 1.00 94.12 107 THR A CA 1
ATOM 829 C C . THR A 1 107 ? -4.805 2.686 14.512 1.00 94.12 107 THR A C 1
ATOM 831 O O . THR A 1 107 ? -5.749 3.482 14.466 1.00 94.12 107 THR A O 1
ATOM 834 N N . LEU A 1 108 ? -3.997 2.575 15.565 1.00 93.62 108 LEU A N 1
ATOM 835 C CA . LEU A 1 108 ? -4.139 3.395 16.760 1.00 93.62 108 LEU A CA 1
ATOM 836 C C . LEU A 1 108 ? -4.059 4.890 16.420 1.00 93.62 108 LEU A C 1
ATOM 838 O O . LEU A 1 108 ? -4.877 5.666 16.908 1.00 93.62 108 LEU A O 1
ATOM 842 N N . ASP A 1 109 ? -3.137 5.273 15.535 1.00 92.12 109 ASP A N 1
ATOM 843 C CA . ASP A 1 109 ? -2.898 6.670 15.161 1.00 92.12 109 ASP A CA 1
ATOM 844 C C . ASP A 1 109 ? -4.105 7.289 14.450 1.00 92.12 109 ASP A C 1
ATOM 846 O O . ASP A 1 109 ? -4.543 8.384 14.804 1.00 92.12 109 ASP A O 1
ATOM 850 N N . ILE A 1 110 ? -4.688 6.570 13.482 1.00 91.75 110 ILE A N 1
ATOM 851 C CA . ILE A 1 110 ? -5.849 7.051 12.722 1.00 91.75 110 ILE A CA 1
ATOM 852 C C . ILE A 1 110 ? -7.079 7.131 13.634 1.00 91.75 110 ILE A C 1
ATOM 854 O O . ILE A 1 110 ? -7.805 8.126 13.590 1.00 91.75 110 ILE A O 1
ATOM 858 N N . LEU A 1 111 ? -7.300 6.128 14.494 1.00 94.12 111 LEU A N 1
ATOM 859 C CA . LEU A 1 111 ? -8.405 6.155 15.455 1.00 94.12 111 LEU A CA 1
ATOM 860 C C . LEU A 1 111 ? -8.275 7.324 16.428 1.00 94.12 111 LEU A C 1
ATOM 862 O O . LEU A 1 111 ? -9.225 8.086 16.596 1.00 94.12 111 LEU A O 1
ATOM 866 N N . MET A 1 112 ? -7.103 7.497 17.040 1.00 92.75 112 MET A N 1
ATOM 867 C CA . MET A 1 112 ? -6.855 8.583 17.988 1.00 92.75 112 MET A CA 1
ATOM 868 C C . MET A 1 112 ? -7.017 9.949 17.318 1.00 92.75 112 MET A C 1
ATOM 870 O O . MET A 1 112 ? -7.709 10.811 17.856 1.00 92.75 112 MET A O 1
ATOM 874 N N . ALA A 1 113 ? -6.458 10.139 16.120 1.00 93.38 113 ALA A N 1
ATOM 875 C CA . ALA A 1 113 ? -6.595 11.385 15.371 1.00 93.38 113 ALA A CA 1
ATOM 876 C C . ALA A 1 113 ? -8.061 11.697 15.021 1.00 93.38 113 ALA A C 1
ATOM 878 O O . ALA A 1 113 ? -8.504 12.842 15.153 1.00 93.38 113 ALA A O 1
ATOM 879 N N . ASN A 1 114 ? -8.840 10.694 14.609 1.00 94.06 114 ASN A N 1
ATOM 880 C CA . ASN A 1 114 ? -10.250 10.878 14.266 1.00 94.06 114 ASN A CA 1
ATOM 881 C C . ASN A 1 114 ? -11.135 11.126 15.500 1.00 94.06 114 ASN A C 1
ATOM 883 O O . ASN A 1 114 ? -12.094 11.891 15.397 1.00 94.06 114 ASN A O 1
ATOM 887 N N . ILE A 1 115 ? -10.804 10.545 16.658 1.00 93.94 115 ILE A N 1
ATOM 888 C CA . ILE A 1 115 ? -11.493 10.821 17.930 1.00 93.94 115 ILE A CA 1
ATOM 889 C C . ILE A 1 115 ? -11.177 12.241 18.417 1.00 93.94 115 ILE A C 1
ATOM 891 O O . ILE A 1 115 ? -12.089 12.991 18.747 1.00 93.94 115 ILE A O 1
ATOM 895 N N . ILE A 1 116 ? -9.900 12.640 18.421 1.00 94.44 116 ILE A N 1
ATOM 896 C CA . ILE A 1 116 ? -9.472 13.978 18.873 1.00 94.44 116 ILE A CA 1
ATOM 897 C C . ILE A 1 116 ? -10.049 15.079 17.972 1.00 94.44 116 ILE A C 1
ATOM 899 O O . ILE A 1 116 ? -10.406 16.149 18.455 1.00 94.44 116 ILE A O 1
ATOM 903 N N . SER A 1 117 ? -10.165 14.818 16.667 1.00 94.44 117 SER A N 1
ATOM 904 C CA . SER A 1 117 ? -10.784 15.748 15.712 1.00 94.44 117 SER A CA 1
ATOM 905 C C . SER A 1 117 ? -12.316 15.685 15.678 1.00 94.44 117 SER A C 1
ATOM 907 O O . SER A 1 117 ? -12.923 16.322 14.817 1.00 94.44 117 SER A O 1
ATOM 909 N N . SER A 1 118 ? -12.947 14.927 16.583 1.00 92.38 118 SER A N 1
ATOM 910 C CA . SER A 1 118 ? -14.403 14.746 16.672 1.00 92.38 118 SER A CA 1
ATOM 911 C C . SER A 1 118 ? -15.062 14.242 15.378 1.00 92.38 118 SER A C 1
ATOM 913 O O . SER A 1 118 ? -16.251 14.461 15.157 1.00 92.38 118 SER A O 1
ATOM 915 N N . LYS A 1 119 ? -14.308 13.556 14.507 1.00 91.38 119 LYS A N 1
ATOM 916 C CA . LYS A 1 119 ? -14.846 12.912 13.294 1.00 91.38 119 LYS A CA 1
ATOM 917 C C . LYS A 1 119 ? -15.584 11.614 13.617 1.00 91.38 119 LYS A C 1
ATOM 919 O O . LYS A 1 119 ? -16.499 11.229 12.893 1.00 91.38 119 LYS A O 1
ATOM 924 N N . ILE A 1 120 ? -15.158 10.931 14.678 1.00 93.94 120 ILE A N 1
ATOM 925 C CA . ILE A 1 120 ? -15.768 9.706 15.199 1.00 93.94 120 ILE A CA 1
ATOM 926 C C . ILE A 1 120 ? 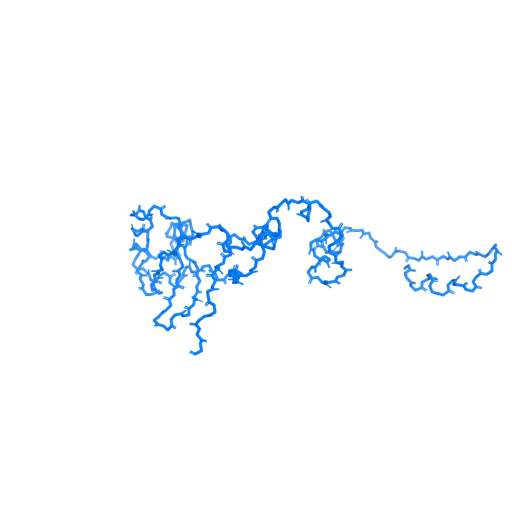-15.843 9.779 16.724 1.00 93.94 120 ILE A C 1
ATOM 928 O O . ILE A 1 120 ? -15.014 10.420 17.366 1.00 93.94 120 ILE A O 1
ATOM 932 N N . GLU A 1 121 ? -16.803 9.070 17.306 1.00 94.06 121 GLU A N 1
ATOM 933 C CA . GLU A 1 121 ? -16.892 8.870 18.755 1.00 94.06 121 GLU A CA 1
ATOM 934 C C . GLU A 1 121 ? -16.258 7.529 19.152 1.00 94.06 121 GLU A C 1
ATOM 936 O O . GLU A 1 121 ? -16.167 6.614 18.334 1.00 94.06 121 GLU A O 1
ATOM 941 N N . GLY A 1 122 ? -15.867 7.362 20.420 1.00 91.50 122 GLY A N 1
ATOM 942 C CA . GLY A 1 122 ? -15.331 6.083 20.915 1.00 91.50 122 GLY A CA 1
ATOM 943 C C . GLY A 1 122 ? -16.314 4.910 20.777 1.00 91.50 122 GLY A C 1
ATOM 944 O O . GLY A 1 122 ? -15.895 3.781 20.535 1.00 91.50 122 GLY A O 1
ATOM 945 N N . SER A 1 123 ? -17.615 5.196 20.853 1.00 94.69 123 SER A N 1
ATOM 946 C CA . SER A 1 123 ? -18.729 4.262 20.635 1.00 94.69 123 SER A CA 1
ATOM 947 C C . SER A 1 123 ? -18.980 3.936 19.158 1.00 94.69 123 SER A C 1
ATOM 949 O O . SER A 1 123 ? -19.701 2.988 18.852 1.00 94.69 123 SER A O 1
ATOM 951 N N . SER A 1 124 ? -18.426 4.722 18.227 1.00 94.62 124 SER A N 1
ATOM 952 C CA . SER A 1 124 ? -18.634 4.508 16.795 1.00 94.62 124 SER A CA 1
ATOM 953 C C . SER A 1 124 ? -17.965 3.213 16.327 1.00 94.62 124 SER A C 1
ATOM 955 O O . SER A 1 124 ? -16.924 2.838 16.865 1.00 94.62 124 SER A O 1
ATOM 957 N N . PRO A 1 125 ? -18.517 2.543 15.301 1.00 96.38 125 PRO A N 1
ATOM 958 C CA . PRO A 1 125 ? -17.920 1.330 14.762 1.00 96.38 125 PRO A CA 1
ATOM 959 C C . PRO A 1 125 ? -16.645 1.641 13.965 1.00 96.38 125 PRO A C 1
ATOM 961 O O . PRO A 1 125 ? -16.587 2.643 13.240 1.00 96.38 125 PRO A O 1
ATOM 964 N N . VAL A 1 126 ? -15.652 0.750 14.042 1.00 95.69 126 VAL A N 1
ATOM 965 C CA . VAL A 1 126 ? -14.339 0.921 13.386 1.00 95.69 126 VAL A CA 1
ATOM 966 C C . VAL A 1 126 ? -14.421 1.059 11.867 1.00 95.69 126 VAL A C 1
ATOM 968 O O . VAL A 1 126 ? -13.559 1.701 11.270 1.00 95.69 126 VAL A O 1
ATOM 971 N N . GLN A 1 127 ? -15.481 0.540 11.236 1.00 95.12 127 GLN A N 1
ATOM 972 C CA . GLN A 1 127 ? -15.694 0.660 9.790 1.00 95.12 127 GLN A CA 1
ATOM 973 C C . GLN A 1 127 ? -15.699 2.111 9.270 1.00 95.12 127 GLN A C 1
ATOM 975 O O . GLN A 1 127 ? -15.395 2.353 8.106 1.00 95.12 127 GLN A O 1
ATOM 980 N N . LYS A 1 128 ? -16.007 3.099 10.126 1.00 92.44 128 LYS A N 1
ATOM 981 C CA . LYS A 1 128 ? -15.994 4.527 9.756 1.00 92.44 128 LYS A CA 1
ATOM 982 C C . LYS A 1 128 ? -14.586 5.113 9.602 1.00 92.44 128 LYS A C 1
ATOM 984 O O . LYS A 1 128 ? -14.447 6.225 9.105 1.00 92.44 128 LYS A O 1
ATOM 989 N N . SER A 1 129 ? -13.559 4.404 10.062 1.00 91.50 129 SER A N 1
ATOM 990 C CA . SER A 1 129 ? -12.181 4.891 10.149 1.00 91.50 129 SER A CA 1
ATOM 991 C C . SER A 1 129 ? -11.181 3.887 9.564 1.00 91.50 129 SER A C 1
ATOM 993 O O . SER A 1 129 ? -10.057 3.759 10.057 1.00 91.50 129 SER A O 1
ATOM 995 N N . LEU A 1 130 ? -11.598 3.158 8.528 1.00 91.69 130 LEU A N 1
ATOM 996 C CA . LEU A 1 130 ? -10.763 2.170 7.856 1.00 91.69 130 LEU A CA 1
ATOM 997 C C . LEU A 1 130 ? -9.733 2.831 6.949 1.00 91.69 130 LEU A C 1
ATOM 999 O O . LEU A 1 130 ? -10.042 3.726 6.163 1.00 91.69 130 LEU A O 1
ATOM 1003 N N . TYR A 1 131 ? -8.519 2.302 6.997 1.00 89.69 131 TYR A N 1
ATOM 1004 C CA . TYR A 1 131 ? -7.547 2.467 5.937 1.00 89.69 131 TYR A CA 1
ATOM 1005 C C . TYR A 1 131 ? -7.771 1.363 4.896 1.00 89.69 131 TYR A C 1
ATOM 1007 O O . TYR A 1 131 ? -7.651 0.179 5.210 1.00 89.69 131 TYR A O 1
ATOM 1015 N N . THR A 1 132 ? -8.146 1.744 3.673 1.00 87.62 132 THR A N 1
ATOM 1016 C CA . THR A 1 132 ? -8.562 0.805 2.610 1.00 87.62 132 THR A CA 1
ATOM 1017 C C . THR A 1 132 ? -7.526 0.622 1.501 1.00 87.62 132 THR A C 1
ATOM 1019 O O . THR A 1 132 ? -7.622 -0.329 0.729 1.00 87.62 132 THR A O 1
ATOM 1022 N N . GLN A 1 133 ? -6.521 1.499 1.421 1.00 82.31 133 GLN A N 1
ATOM 1023 C CA . GLN A 1 133 ? -5.453 1.442 0.417 1.00 82.31 133 GLN A CA 1
ATOM 1024 C C . GLN A 1 133 ? -4.402 0.403 0.823 1.00 82.31 133 GLN A C 1
ATOM 1026 O O . GLN A 1 133 ? -3.342 0.746 1.329 1.00 82.31 133 GLN A O 1
ATOM 1031 N N . ILE A 1 134 ? -4.734 -0.881 0.688 1.00 82.94 134 ILE A N 1
ATOM 1032 C CA . ILE A 1 134 ? -3.878 -1.976 1.155 1.00 82.94 134 ILE A CA 1
ATOM 1033 C C . ILE A 1 134 ? -3.524 -2.894 -0.001 1.00 82.94 134 ILE A C 1
ATOM 1035 O O . ILE A 1 134 ? -4.399 -3.459 -0.663 1.00 82.94 134 ILE A O 1
ATOM 1039 N N . THR A 1 135 ? -2.227 -3.122 -0.167 1.00 85.50 135 THR A N 1
ATOM 1040 C CA . THR A 1 135 ? -1.715 -4.104 -1.114 1.00 85.50 135 THR A CA 1
ATOM 1041 C C . THR A 1 135 ? -1.795 -5.502 -0.501 1.00 85.50 135 THR A C 1
ATOM 1043 O O . THR A 1 135 ? -1.199 -5.788 0.540 1.00 85.50 135 THR A O 1
ATOM 1046 N N . LYS A 1 136 ? -2.567 -6.387 -1.142 1.00 88.00 136 LYS A N 1
ATOM 1047 C CA . LYS A 1 136 ? -2.702 -7.799 -0.756 1.00 88.00 136 LYS A CA 1
ATOM 1048 C C . LYS A 1 136 ? -1.616 -8.625 -1.442 1.00 88.00 136 LYS A C 1
ATOM 1050 O O . LYS A 1 136 ? -1.439 -8.520 -2.654 1.00 88.00 136 LYS A O 1
ATOM 1055 N N . ILE A 1 137 ? -0.915 -9.463 -0.686 1.00 90.00 137 ILE A N 1
ATOM 1056 C CA . ILE A 1 137 ? 0.166 -10.325 -1.189 1.00 90.00 137 ILE A CA 1
ATOM 1057 C C . ILE A 1 137 ? 0.038 -11.750 -0.654 1.00 90.00 137 ILE A C 1
ATOM 1059 O O . ILE A 1 137 ? -0.606 -11.978 0.362 1.00 90.00 137 ILE A O 1
ATOM 1063 N N . THR A 1 138 ? 0.665 -12.716 -1.320 1.00 89.31 138 THR A N 1
ATOM 1064 C CA . THR A 1 138 ? 0.670 -14.128 -0.895 1.00 89.31 138 THR A CA 1
ATOM 1065 C C . THR A 1 138 ? 2.005 -14.518 -0.274 1.00 89.31 138 THR A C 1
ATOM 1067 O O . THR A 1 138 ? 3.020 -13.879 -0.547 1.00 89.31 138 THR A O 1
ATOM 1070 N N . LEU A 1 139 ? 2.037 -15.616 0.490 1.00 88.94 139 LEU A N 1
ATOM 1071 C CA . LEU A 1 139 ? 3.275 -16.173 1.061 1.00 88.94 139 LEU A CA 1
ATOM 1072 C C . LEU A 1 139 ? 4.330 -16.576 0.011 1.00 88.94 139 LEU A C 1
ATOM 1074 O O . LEU A 1 139 ? 5.512 -16.674 0.338 1.00 88.94 139 LEU A O 1
ATOM 1078 N N . ASP A 1 140 ? 3.922 -16.768 -1.245 1.00 88.94 140 ASP A N 1
ATOM 1079 C CA . ASP A 1 140 ? 4.824 -17.037 -2.370 1.00 88.94 140 ASP A CA 1
ATOM 1080 C C . ASP A 1 140 ? 5.522 -15.792 -2.924 1.00 88.94 140 ASP A C 1
ATOM 1082 O O . ASP A 1 140 ? 6.438 -15.909 -3.740 1.00 88.94 140 ASP A O 1
ATOM 1086 N N . THR A 1 141 ? 5.099 -14.597 -2.507 1.00 88.62 141 THR A N 1
ATOM 1087 C CA . THR A 1 141 ? 5.721 -13.348 -2.949 1.00 88.62 141 THR A CA 1
ATOM 1088 C C . THR A 1 141 ? 7.143 -13.244 -2.391 1.00 88.62 141 THR A C 1
ATOM 1090 O O . THR A 1 141 ? 7.412 -13.661 -1.263 1.00 88.62 141 THR A O 1
ATOM 1093 N N . THR A 1 142 ? 8.074 -12.705 -3.182 1.00 90.94 142 THR A N 1
ATOM 1094 C CA . THR A 1 142 ? 9.468 -12.535 -2.757 1.00 90.94 142 THR A CA 1
ATOM 1095 C C . THR A 1 142 ? 9.628 -11.357 -1.800 1.00 90.94 142 THR A C 1
ATOM 1097 O O . THR A 1 142 ? 8.910 -10.356 -1.895 1.00 90.94 142 THR A O 1
ATOM 1100 N N . LEU A 1 143 ? 10.615 -11.435 -0.908 1.00 90.56 143 LEU A N 1
ATOM 1101 C CA . LEU A 1 143 ? 10.934 -10.346 0.015 1.00 90.56 143 LEU A CA 1
ATOM 1102 C C . LEU A 1 143 ? 11.358 -9.068 -0.714 1.00 90.56 143 LEU A C 1
ATOM 1104 O O . LEU A 1 143 ? 10.987 -7.980 -0.285 1.00 90.56 143 LEU A O 1
ATOM 1108 N N . GLY A 1 144 ? 12.063 -9.175 -1.845 1.00 87.75 144 GLY A N 1
ATOM 1109 C CA . GLY A 1 144 ? 12.404 -8.011 -2.668 1.00 87.75 144 GLY A CA 1
ATOM 1110 C C . GLY A 1 144 ? 11.166 -7.287 -3.208 1.00 87.75 144 GLY A C 1
ATOM 1111 O O . GLY A 1 144 ? 11.125 -6.059 -3.229 1.00 87.75 144 GLY A O 1
ATOM 1112 N N . LYS A 1 145 ? 10.115 -8.033 -3.581 1.00 85.31 145 LYS A N 1
ATOM 1113 C CA . LYS A 1 145 ? 8.836 -7.440 -3.992 1.00 85.31 145 LYS A CA 1
ATOM 1114 C C . LYS A 1 145 ? 8.092 -6.822 -2.806 1.00 85.31 145 LYS A C 1
ATOM 1116 O O . LYS A 1 145 ? 7.559 -5.729 -2.962 1.00 85.31 145 LYS A O 1
ATOM 1121 N N . LEU A 1 146 ? 8.087 -7.470 -1.634 1.00 89.50 146 LEU A N 1
ATOM 1122 C CA . LEU A 1 146 ? 7.526 -6.878 -0.410 1.00 89.50 146 LEU A CA 1
ATOM 1123 C C . LEU A 1 146 ? 8.217 -5.553 -0.064 1.00 89.50 146 LEU A C 1
ATOM 1125 O O . LEU A 1 146 ? 7.530 -4.578 0.210 1.00 89.50 146 LEU A O 1
ATOM 1129 N N . PHE A 1 147 ? 9.549 -5.507 -0.094 1.00 87.19 147 PHE A N 1
ATOM 1130 C CA . PHE A 1 147 ? 10.320 -4.308 0.237 1.00 87.19 147 PHE A CA 1
ATOM 1131 C C . PHE A 1 147 ? 9.870 -3.094 -0.589 1.00 87.19 147 PHE A C 1
ATOM 1133 O O . PHE A 1 147 ? 9.562 -2.048 -0.034 1.00 87.19 147 PHE A O 1
ATOM 1140 N N . ARG A 1 148 ? 9.693 -3.270 -1.903 1.00 82.81 148 ARG A N 1
ATOM 1141 C CA . ARG A 1 148 ? 9.195 -2.201 -2.786 1.00 82.81 148 ARG A CA 1
ATOM 1142 C C . ARG A 1 148 ? 7.756 -1.789 -2.525 1.00 82.81 148 AR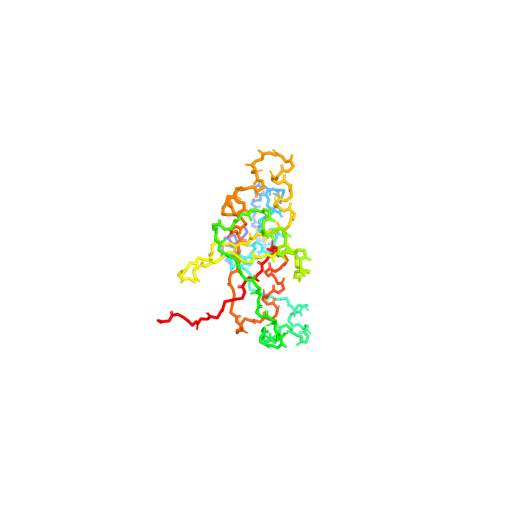G A C 1
ATOM 1144 O O . ARG A 1 148 ? 7.397 -0.640 -2.763 1.00 82.81 148 ARG A O 1
ATOM 1151 N N . ILE A 1 149 ? 6.921 -2.735 -2.098 1.00 85.88 149 ILE A N 1
ATOM 1152 C CA . ILE A 1 149 ? 5.557 -2.420 -1.673 1.00 85.88 149 ILE A CA 1
ATOM 1153 C C . ILE A 1 149 ? 5.628 -1.547 -0.421 1.00 85.88 149 ILE A C 1
ATOM 1155 O O . ILE A 1 149 ? 4.971 -0.519 -0.386 1.00 85.88 149 ILE A O 1
ATOM 1159 N N . LEU A 1 150 ? 6.471 -1.896 0.555 1.00 87.88 150 LEU A N 1
ATOM 1160 C CA . LEU A 1 150 ? 6.622 -1.143 1.804 1.00 87.88 150 LEU A CA 1
ATOM 1161 C C . LEU A 1 150 ? 7.276 0.237 1.631 1.00 87.88 150 LEU A C 1
ATOM 1163 O O . LEU A 1 150 ? 7.010 1.129 2.429 1.00 87.88 150 LEU A O 1
ATOM 1167 N N . ASP A 1 151 ? 8.077 0.445 0.583 1.00 83.56 151 ASP A N 1
ATOM 1168 C CA . ASP A 1 151 ? 8.592 1.779 0.228 1.00 83.56 151 ASP A CA 1
ATOM 1169 C C . ASP A 1 151 ? 7.479 2.750 -0.209 1.00 83.56 151 ASP A C 1
ATOM 1171 O O . ASP A 1 151 ? 7.662 3.969 -0.181 1.00 83.56 151 ASP A O 1
ATOM 1175 N N . ARG A 1 152 ? 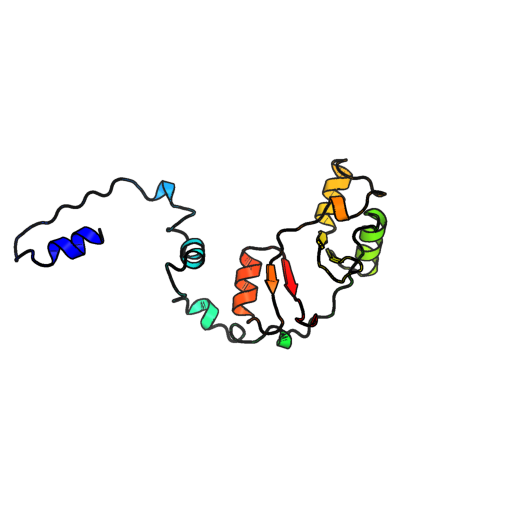6.325 2.227 -0.639 1.00 78.62 152 ARG A N 1
ATOM 1176 C CA . ARG A 1 152 ? 5.191 3.017 -1.143 1.00 78.62 152 ARG A CA 1
ATOM 1177 C C . ARG A 1 152 ? 3.996 3.008 -0.204 1.00 78.62 152 ARG A C 1
ATOM 1179 O O . ARG A 1 152 ? 3.393 4.050 0.045 1.00 78.62 152 ARG A O 1
ATOM 1186 N N . ASP A 1 153 ? 3.653 1.822 0.273 1.00 80.06 153 ASP A N 1
ATOM 1187 C CA . ASP A 1 153 ? 2.477 1.541 1.072 1.00 80.06 153 ASP A CA 1
ATOM 1188 C C . ASP A 1 153 ? 2.896 1.280 2.515 1.00 80.06 153 ASP A C 1
ATOM 1190 O O . ASP A 1 153 ? 3.796 0.493 2.795 1.00 80.06 153 ASP A O 1
ATOM 1194 N N . ASN A 1 154 ? 2.164 1.861 3.462 1.00 81.44 154 ASN A N 1
ATOM 1195 C CA . ASN A 1 154 ? 2.434 1.642 4.885 1.00 81.44 154 ASN A CA 1
ATOM 1196 C C . ASN A 1 154 ? 2.142 0.198 5.332 1.00 81.44 154 ASN A C 1
ATOM 1198 O O . ASN A 1 154 ? 2.611 -0.231 6.386 1.00 81.44 154 ASN A O 1
ATOM 1202 N N . PHE A 1 155 ? 1.337 -0.542 4.562 1.00 84.12 155 PHE A N 1
ATOM 1203 C CA . PHE A 1 155 ? 0.886 -1.883 4.916 1.00 84.12 155 PHE A CA 1
ATOM 1204 C C . PHE A 1 155 ? 0.875 -2.803 3.700 1.00 84.12 155 PHE A C 1
ATOM 1206 O O . PHE A 1 155 ? 0.325 -2.470 2.651 1.00 84.12 155 PHE A O 1
ATOM 1213 N N . ALA A 1 156 ? 1.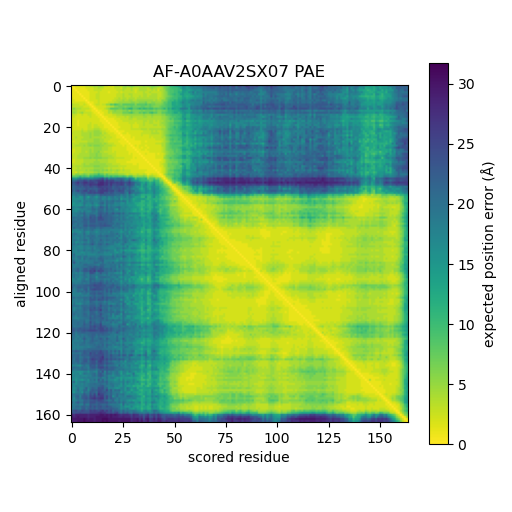376 -4.019 3.899 1.00 89.19 156 ALA A N 1
ATOM 1214 C CA . ALA A 1 156 ? 1.165 -5.136 2.995 1.00 89.19 156 ALA A CA 1
ATOM 1215 C C . ALA A 1 156 ? 0.454 -6.254 3.760 1.00 89.19 156 ALA A C 1
ATOM 1217 O O . ALA A 1 156 ? 0.938 -6.715 4.796 1.00 89.19 156 ALA A O 1
ATOM 1218 N N . LEU A 1 157 ? -0.715 -6.667 3.277 1.00 89.44 157 LEU A N 1
ATOM 1219 C CA . LEU A 1 157 ? -1.543 -7.648 3.966 1.00 89.44 157 LEU A CA 1
ATOM 1220 C C . LEU A 1 157 ? -1.378 -9.013 3.311 1.00 89.44 157 LEU A C 1
ATOM 1222 O O . LEU A 1 157 ? -1.675 -9.200 2.129 1.00 89.44 157 LEU A O 1
ATOM 1226 N N . ILE A 1 158 ? -0.867 -9.957 4.093 1.00 90.19 158 ILE A N 1
ATOM 1227 C CA . ILE A 1 158 ? -0.593 -11.310 3.628 1.00 90.19 158 ILE A CA 1
ATOM 1228 C C . ILE A 1 158 ? -1.894 -12.102 3.673 1.00 90.19 158 ILE A C 1
ATOM 1230 O O . ILE A 1 158 ? -2.495 -12.269 4.733 1.00 90.19 158 ILE A O 1
ATOM 1234 N N . VAL A 1 159 ? -2.322 -12.580 2.512 1.00 87.25 159 VAL A N 1
ATOM 1235 C CA . VAL A 1 159 ? -3.515 -13.401 2.341 1.00 87.25 159 VAL A CA 1
ATOM 1236 C C . VAL A 1 159 ? -3.113 -14.805 1.912 1.00 87.25 159 VAL A C 1
ATOM 1238 O O . VAL A 1 159 ? -2.310 -14.988 0.994 1.00 87.25 159 VAL A O 1
ATOM 1241 N N . ASN A 1 160 ? -3.691 -15.808 2.568 1.00 76.69 160 ASN A N 1
ATOM 1242 C CA . ASN A 1 160 ? -3.638 -17.174 2.072 1.00 76.69 160 ASN A CA 1
ATOM 1243 C C . ASN A 1 160 ? -4.777 -17.364 1.078 1.00 76.69 160 ASN A C 1
ATOM 1245 O O . ASN A 1 160 ? -5.934 -17.081 1.385 1.00 76.69 160 ASN A O 1
ATOM 1249 N N . VAL A 1 161 ? -4.449 -17.849 -0.117 1.00 57.16 161 VAL A N 1
ATOM 1250 C CA . VAL A 1 161 ? -5.456 -18.275 -1.088 1.00 57.16 161 VAL A CA 1
ATOM 1251 C C . VAL A 1 161 ? -6.018 -19.605 -0.592 1.00 57.16 161 VAL A C 1
ATOM 1253 O O . VAL A 1 161 ? -5.501 -20.668 -0.912 1.00 57.16 161 VAL A O 1
ATOM 1256 N N . ALA A 1 162 ? -7.032 -19.536 0.261 1.00 44.81 162 ALA A N 1
ATOM 1257 C CA . ALA A 1 162 ? -7.813 -20.686 0.690 1.00 44.81 162 ALA A CA 1
ATOM 1258 C C . ALA A 1 162 ? -9.289 -20.285 0.808 1.00 44.81 162 ALA A C 1
ATOM 1260 O O . ALA A 1 1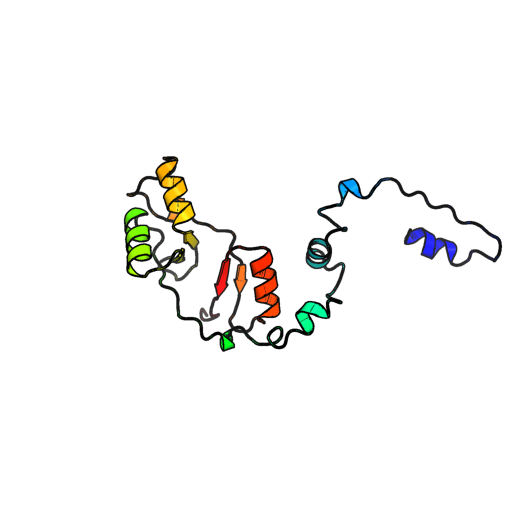62 ? -9.864 -20.361 1.883 1.00 44.81 162 ALA A O 1
ATOM 1261 N N . CYS A 1 163 ? -9.875 -19.832 -0.303 1.00 32.16 163 CYS A N 1
ATOM 1262 C CA . CYS A 1 163 ? -11.326 -19.772 -0.492 1.00 32.16 163 CYS A CA 1
ATOM 1263 C C . CYS A 1 163 ? -11.636 -20.197 -1.935 1.00 32.16 163 CYS A C 1
ATOM 1265 O O . CYS A 1 163 ? -11.699 -19.363 -2.838 1.00 32.16 163 CYS A O 1
ATOM 1267 N N . THR A 1 164 ? -11.741 -21.509 -2.147 1.00 31.20 164 THR A N 1
ATOM 1268 C CA . THR A 1 164 ? -12.665 -22.098 -3.132 1.00 31.20 164 THR A CA 1
ATOM 1269 C C . THR A 1 164 ? -13.974 -22.397 -2.437 1.00 31.20 164 THR A C 1
ATOM 1271 O O . THR A 1 164 ? -13.877 -22.898 -1.292 1.00 31.20 164 THR A O 1
#

pLDDT: mean 88.02, std 11.39, range [31.2, 97.31]

Nearest PDB structures (foldseek):
  7qgt-assembly1_B  TM=6.928E-01  e=6.191E-17  Homo sapiens
  4coo-assembly1_A  TM=7.003E-01  e=2.077E-16  Homo sapiens
  4l28-assembly2_D  TM=6.977E-01  e=6.969E-16  Homo sapiens
  4l3v-assembly1_B  TM=6.911E-01  e=9.120E-16  Homo sapiens
  8s5h-assembly1_A  TM=6.774E-01  e=1.460E-15  Homo sapiens

Mean predicted aligned error: 10.56 Å

InterPro domains:
  IPR000644 CBS domain [PF00571] (68-113)
  IPR000644 CBS domain [PS51371] (65-121)
  IPR000644 CBS domain [SM00116] (68-116)
  IPR036052 Tryptophan synthase beta chain-like, PALP domain superfamily [G3DSA:3.40.50.1100] (1-44)
  IPR046342 CBS domain superfamily [G3DSA:3.10.580.10] (45-164)
  IPR046342 CBS domain superfamily [SSF54631] (67-159)

Radius of gyration: 24.22 Å; Cα contacts (8 Å, |Δi|>4): 189; chains: 1; bounding box: 47×44×71 Å

Sequence (164 aa):
MSCAMLAARDLGPGKHCVVILPDSVRNYMTKFLSDQWMMDKDFITESDDSIKNLWWSKEKLSVLQLPTPLTVLPTISCQEAIAIMKKERCGQLPVVDNEGIIQGVVTLDILMANIISSKIEGSSPVQKSLYTQITKITLDTTLGKLFRILDRDNFALIVNVACT

Foldseek 3Di:
DVVQVVVCPPPDPPDDDDDDDPDDCPVDVVDPVDPLNCVVVVVDDDPDCPLVVPPQQQPFLVVVVDDDFAADEQQDFQLVVLVVCVVVVHQKHFYAHPVRDTLAMDGPVQSVVCCVVVVDPRRGGCSSRGDRPEAEDERRDGPNVVVVCVVPDVYHHYDDPDDD

Organism: Meganyctiphanes norvegica (NCBI:txid48144)

Solvent-accessible surface area (backbone atoms only — not comparable to full-atom values): 10089 Å² total; per-residue (Å²): 108,72,67,55,59,64,70,48,67,82,60,56,91,94,66,86,86,88,80,88,77,94,76,69,67,81,90,30,63,86,34,78,72,26,66,68,47,26,41,78,66,68,75,45,75,90,84,55,60,74,59,70,66,38,89,58,25,79,37,44,44,60,78,68,69,73,77,85,77,71,68,41,53,44,74,43,29,39,47,56,52,51,49,50,28,64,72,72,74,40,64,61,35,42,26,29,45,98,88,70,51,77,70,29,36,38,40,55,68,59,50,50,51,33,41,77,67,67,76,42,54,54,80,36,41,39,63,83,60,53,49,65,90,61,51,77,43,45,53,81,42,32,39,44,59,50,51,59,46,54,77,74,32,98,49,75,46,80,46,80,97,79,83,130

Secondary structure (DSSP, 8-state):
-HHHHHHGGG--TT--------S-GGGGTTTTTSHHHHHHTTSS----HHHHTSTTTTSBGGGG-PPPPP-B-TTSBHHHHHHHHHHTT-SEEEEE-TTS-EEEEEEHHHHHHHHHTTSS-TTSBGGGG-B---EEE-TTSBHHHHHHHHTT-S-EEE------